Protein AF-A0A2V6Y9U4-F1 (afdb_monomer)

Mean predicted aligned error: 10.21 Å

Solvent-accessible surface area (backbone atoms only — not comparable to full-atom values): 4033 Å² total; per-residue (Å²): 115,57,90,69,43,101,49,56,68,68,59,50,53,36,56,76,65,64,74,53,93,76,55,71,67,60,50,52,53,50,21,64,66,72,74,48,56,78,69,76,77,51,65,88,88,68,78,76,75,73,80,72,77,76,77,77,80,79,127

pLDDT: mean 75.54, std 9.82, range [49.62, 87.12]

Foldseek 3Di:
DCVLQPDDPVRVVCVVVVVDDDDVVSLVSVCVSVVHDSVVVDDPPPDDDDPPPPPPPDD

Sequence (59 aa):
MAKRLVLSRSTLNRLESASQNTTLETLGQLCRVLRCGAGDLFEAGQVKLRPGRARGRRG

Secondary structure (DSSP, 8-state):
-TTTSSS-HHHHHHHHTT-S---HHHHHHHHHHHT--GGGGS-TT---PPPP-------

Nearest PDB structures (foldseek):
  6b9t-assembly1_B  TM=7.932E-01  e=1.897E-01  Nitrosopumilus maritimus SCM1
  6b9s-assembly3_F  TM=7.703E-01  e=4.846E-01  Nitrosopumilus maritimus SCM1
  6jq1-assembly1_A  TM=7.392E-01  e=4.532E-01  Deinococcus geothermalis DSM 11300
  5d4z-assembly6_Y  TM=7.038E-01  e=4.846E-01  Salmonella phage SPC32H
  3op9-assembly1_A  TM=6.859E-01  e=1.979E+00  Listeria innocua

Radius of gyration: 16.23 Å; Cα contacts (8 Å, |Δi|>4): 22; chains: 1; bounding box: 56×21×28 Å

Structure (mmCIF, N/CA/C/O backbone):
data_AF-A0A2V6Y9U4-F1
#
_entry.id   AF-A0A2V6Y9U4-F1
#
loop_
_atom_site.group_PDB
_atom_site.id
_atom_site.type_symbol
_atom_site.label_atom_id
_atom_site.label_alt_id
_atom_site.label_comp_id
_atom_site.label_asym_id
_atom_site.label_entity_id
_atom_site.label_seq_id
_atom_site.pdbx_PDB_ins_code
_atom_site.Cartn_x
_atom_site.Cartn_y
_atom_site.Cartn_z
_atom_site.occupancy
_atom_site.B_iso_or_equiv
_atom_site.auth_seq_id
_atom_site.auth_comp_id
_atom_site.auth_asym_id
_atom_site.auth_atom_id
_atom_site.pdbx_PDB_model_num
ATOM 1 N N . MET A 1 1 ? -14.327 3.326 1.801 1.00 49.62 1 MET A N 1
ATOM 2 C CA . MET A 1 1 ? -12.938 2.824 1.715 1.00 49.62 1 MET A CA 1
ATOM 3 C C . ME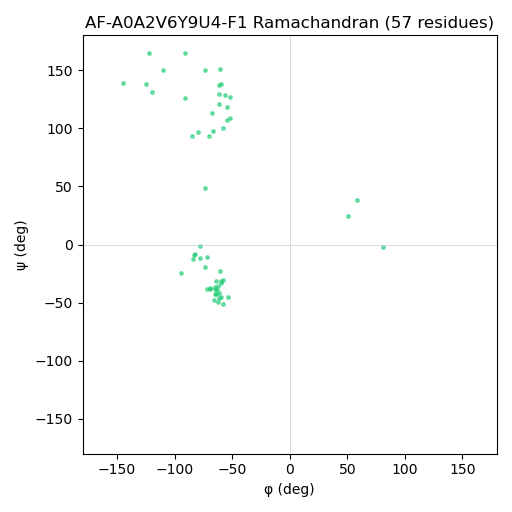T A 1 1 ? -12.465 2.171 3.017 1.00 49.62 1 MET A C 1
ATOM 5 O O . MET A 1 1 ? -12.292 0.961 3.034 1.00 49.62 1 MET A O 1
ATOM 9 N N . ALA A 1 2 ? -12.360 2.919 4.127 1.00 54.88 2 ALA A N 1
ATOM 10 C CA . ALA A 1 2 ? -11.799 2.431 5.400 1.00 54.88 2 ALA A CA 1
ATOM 11 C C . ALA A 1 2 ? -12.523 1.233 6.050 1.00 54.88 2 ALA A C 1
ATOM 13 O O . ALA A 1 2 ? -11.909 0.513 6.808 1.00 54.88 2 ALA A O 1
ATOM 14 N N . LYS A 1 3 ? -13.808 0.976 5.756 1.00 50.69 3 LYS A N 1
ATOM 15 C CA . LYS A 1 3 ? -14.513 -0.217 6.276 1.00 50.69 3 LYS A CA 1
ATOM 16 C C . LYS A 1 3 ? -14.095 -1.534 5.601 1.00 50.69 3 LYS A C 1
ATOM 18 O O . LYS A 1 3 ? -14.372 -2.593 6.143 1.00 50.69 3 LYS A O 1
ATOM 23 N N . ARG A 1 4 ? -13.481 -1.479 4.409 1.00 60.69 4 ARG A N 1
ATOM 24 C CA . ARG A 1 4 ? -12.995 -2.672 3.685 1.00 60.69 4 ARG A CA 1
ATOM 25 C C . ARG A 1 4 ? -11.521 -2.958 3.956 1.00 60.69 4 ARG A C 1
ATOM 27 O O . ARG A 1 4 ? -11.091 -4.095 3.823 1.00 60.69 4 ARG A O 1
ATOM 34 N N . LEU A 1 5 ? -10.767 -1.929 4.324 1.00 66.25 5 LEU A N 1
ATOM 35 C CA . LEU A 1 5 ? -9.379 -2.036 4.742 1.00 66.25 5 LEU A CA 1
ATOM 36 C C . LEU A 1 5 ? -9.368 -2.217 6.255 1.00 66.25 5 LEU A C 1
ATOM 38 O O . LEU A 1 5 ? -9.943 -1.400 6.959 1.00 66.25 5 LEU A O 1
ATOM 42 N N . VAL A 1 6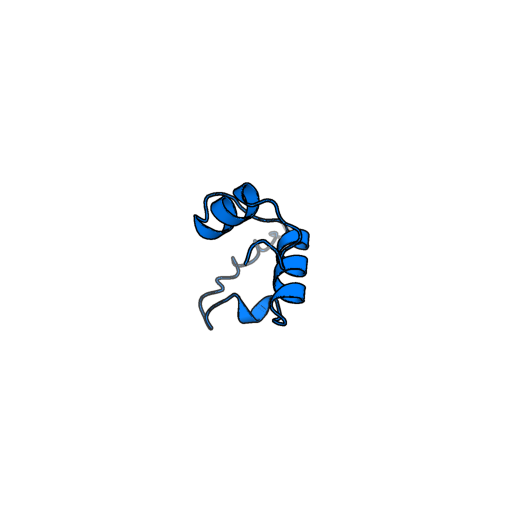 ? -8.717 -3.255 6.773 1.00 71.12 6 VAL A N 1
ATOM 43 C CA . VAL A 1 6 ? -8.513 -3.444 8.225 1.00 71.12 6 VAL A CA 1
ATOM 44 C C . VAL A 1 6 ? -7.442 -2.456 8.722 1.00 71.12 6 VAL A C 1
ATOM 46 O O . VAL A 1 6 ? -6.460 -2.819 9.352 1.00 71.12 6 VAL A O 1
ATOM 49 N N . LEU A 1 7 ? -7.578 -1.185 8.352 1.00 73.69 7 LEU A N 1
ATOM 50 C CA . LEU A 1 7 ? -6.646 -0.111 8.648 1.00 73.69 7 LEU A CA 1
ATOM 51 C C . LEU A 1 7 ? -7.410 1.003 9.341 1.00 73.69 7 LEU A C 1
ATOM 53 O O . LEU A 1 7 ? -8.521 1.371 8.950 1.00 73.69 7 LEU A O 1
ATOM 57 N N . SER A 1 8 ? -6.785 1.568 10.369 1.00 77.56 8 SER A N 1
ATOM 58 C CA . SER A 1 8 ? -7.331 2.746 11.024 1.00 77.56 8 SER A CA 1
ATOM 59 C C . SER A 1 8 ? -7.447 3.902 10.023 1.00 77.56 8 SER A C 1
ATOM 61 O O . SER A 1 8 ? -6.667 4.023 9.072 1.00 77.56 8 SER A O 1
ATOM 63 N N . ARG A 1 9 ? -8.415 4.793 10.246 1.00 77.00 9 ARG A N 1
ATOM 64 C CA . ARG A 1 9 ? -8.646 5.954 9.375 1.00 77.00 9 ARG A CA 1
ATOM 65 C C . ARG A 1 9 ? -7.416 6.869 9.300 1.00 77.00 9 ARG A C 1
ATOM 67 O O . ARG A 1 9 ? -7.142 7.434 8.251 1.00 77.00 9 ARG A O 1
ATOM 74 N N . SER A 1 10 ? -6.654 6.967 10.387 1.00 79.31 10 SER A N 1
ATOM 75 C CA . SER A 1 10 ? -5.385 7.695 10.462 1.00 79.31 10 SER A CA 1
ATOM 76 C C . SER A 1 10 ? -4.267 7.022 9.658 1.00 79.31 10 SER A C 1
ATOM 78 O O . SER A 1 10 ? -3.494 7.726 9.015 1.00 79.31 10 SER A O 1
ATOM 80 N N . THR A 1 11 ? -4.191 5.687 9.640 1.00 75.44 11 THR A N 1
ATOM 81 C CA . THR A 1 11 ? -3.253 4.946 8.774 1.00 75.44 11 THR A CA 1
ATOM 82 C C . THR A 1 11 ? -3.578 5.165 7.300 1.00 75.44 11 THR A C 1
ATOM 84 O O . THR A 1 11 ? -2.674 5.414 6.507 1.00 75.44 11 THR A O 1
ATOM 87 N N . LEU A 1 12 ? -4.866 5.134 6.944 1.00 77.06 12 LEU A N 1
ATOM 88 C CA 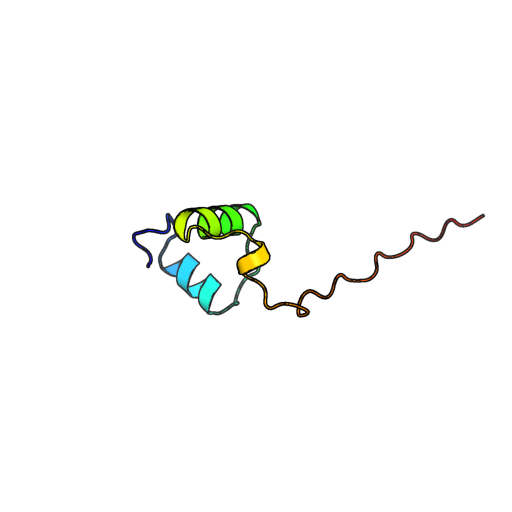. LEU A 1 12 ? -5.315 5.403 5.579 1.00 77.06 12 LEU A CA 1
ATOM 89 C C . LEU A 1 12 ? -4.937 6.824 5.131 1.00 77.06 12 LEU A C 1
ATOM 91 O O . LEU A 1 12 ? -4.344 6.992 4.074 1.00 77.06 12 LEU A O 1
ATOM 95 N N . ASN A 1 13 ? -5.178 7.827 5.978 1.00 81.12 13 ASN A N 1
ATOM 96 C CA . ASN A 1 13 ? -4.876 9.222 5.650 1.00 81.12 13 ASN A CA 1
ATOM 97 C C . ASN A 1 13 ? -3.369 9.460 5.417 1.00 81.12 13 ASN A C 1
ATOM 99 O O . ASN A 1 13 ? -2.971 10.240 4.558 1.00 81.12 13 ASN A O 1
ATOM 103 N N . ARG A 1 14 ? -2.509 8.765 6.175 1.00 79.25 14 ARG A N 1
ATOM 104 C CA . ARG A 1 14 ? -1.042 8.834 6.018 1.00 79.25 14 ARG A CA 1
ATOM 105 C C . ARG A 1 14 ? -0.561 8.181 4.724 1.00 79.25 14 ARG A C 1
ATOM 107 O O . ARG A 1 14 ? 0.369 8.685 4.100 1.00 79.25 14 ARG A O 1
ATOM 114 N N . LEU A 1 15 ? -1.196 7.073 4.344 1.00 80.88 15 LEU A N 1
ATOM 115 C CA . LEU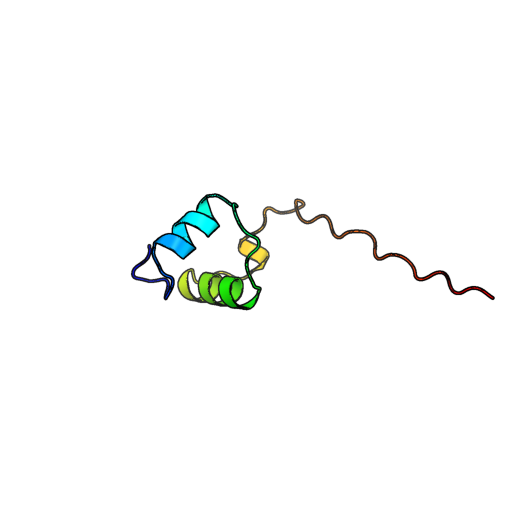 A 1 15 ? -0.973 6.391 3.071 1.00 80.88 15 LEU A CA 1
ATOM 116 C C . LEU A 1 15 ? -1.335 7.301 1.892 1.00 80.88 15 LEU A C 1
ATOM 118 O O . LEU A 1 15 ? -0.520 7.478 0.994 1.00 80.88 15 LEU A O 1
ATOM 122 N N . GLU A 1 16 ? -2.517 7.920 1.932 1.00 79.75 16 GLU A N 1
ATOM 123 C CA . GLU A 1 16 ? -2.986 8.836 0.883 1.00 79.75 16 GLU A CA 1
ATOM 124 C C . GLU A 1 16 ? -2.119 10.096 0.780 1.00 79.75 16 GLU A C 1
ATOM 126 O O . GLU A 1 16 ? -1.839 10.568 -0.316 1.00 79.75 16 GLU A O 1
ATO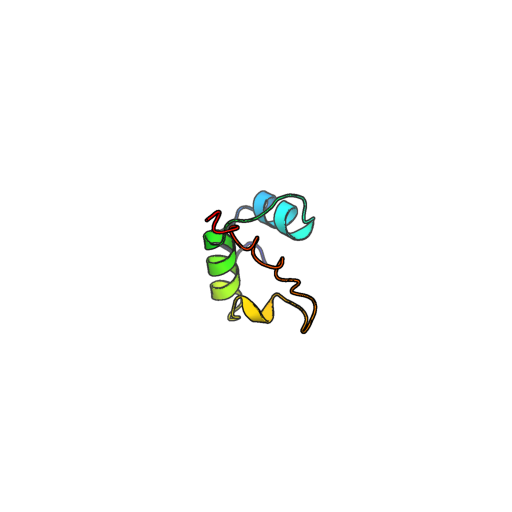M 131 N N . SER A 1 17 ? -1.629 10.613 1.911 1.00 81.88 17 SER A N 1
ATOM 132 C CA . SER A 1 17 ? -0.741 11.780 1.932 1.00 81.88 17 SER A CA 1
ATOM 133 C C . SER A 1 17 ? 0.713 11.463 1.550 1.00 81.88 17 SER A C 1
ATOM 135 O O . SER A 1 17 ? 1.544 12.372 1.591 1.00 81.88 17 SER A O 1
ATOM 137 N N . ALA A 1 18 ? 1.056 10.198 1.265 1.00 76.81 18 ALA A N 1
ATOM 138 C CA . ALA A 1 18 ? 2.431 9.727 1.055 1.00 76.81 18 ALA A CA 1
ATOM 139 C C . ALA A 1 18 ? 3.408 10.154 2.174 1.00 76.81 18 ALA A C 1
ATOM 141 O O . ALA A 1 18 ? 4.619 10.246 1.972 1.00 76.81 18 ALA A O 1
ATOM 142 N N . SER A 1 19 ? 2.890 10.416 3.379 1.00 76.69 19 SER A N 1
ATOM 143 C CA . SER A 1 19 ? 3.661 11.009 4.476 1.00 76.69 19 SER A CA 1
ATOM 144 C C . SER A 1 19 ? 4.563 9.992 5.178 1.00 76.69 19 SER A C 1
ATOM 146 O O . SER A 1 19 ? 5.371 10.359 6.029 1.00 76.69 19 SER A O 1
ATOM 148 N N . GLN A 1 20 ? 4.384 8.698 4.893 1.00 73.06 20 GLN A N 1
ATOM 149 C CA . GLN A 1 20 ? 5.138 7.613 5.507 1.00 73.06 20 GLN A CA 1
ATOM 150 C C . GLN A 1 20 ? 5.380 6.476 4.513 1.00 73.06 20 GLN A C 1
ATOM 152 O O . GLN A 1 20 ? 4.474 6.063 3.790 1.00 73.06 20 GLN A O 1
ATOM 157 N N . ASN A 1 21 ? 6.597 5.924 4.545 1.00 78.31 21 ASN A N 1
ATOM 158 C CA . ASN A 1 21 ? 6.879 4.639 3.915 1.00 78.31 21 ASN A CA 1
ATOM 159 C C . ASN A 1 21 ? 5.993 3.563 4.550 1.00 78.31 21 ASN A C 1
ATOM 161 O O . ASN A 1 21 ? 5.824 3.535 5.771 1.00 78.31 21 ASN A O 1
ATOM 165 N N . THR A 1 22 ? 5.448 2.669 3.731 1.00 78.75 22 THR A N 1
ATOM 166 C CA . THR A 1 22 ? 4.592 1.576 4.193 1.00 78.75 22 THR A CA 1
ATOM 167 C C . THR A 1 22 ? 5.262 0.223 4.052 1.00 78.75 22 THR A C 1
ATOM 169 O O . THR A 1 22 ? 6.141 0.017 3.216 1.00 78.75 22 THR A O 1
ATOM 172 N N . THR A 1 23 ? 4.892 -0.698 4.942 1.00 84.19 23 THR A N 1
ATOM 173 C CA . THR A 1 23 ? 5.446 -2.052 4.941 1.00 84.19 23 THR A CA 1
ATOM 174 C C . THR A 1 23 ? 4.863 -2.861 3.786 1.00 84.19 23 THR A C 1
ATOM 176 O O . THR A 1 23 ? 3.707 -2.671 3.403 1.00 84.19 23 THR A O 1
ATOM 179 N N . LEU A 1 24 ? 5.640 -3.821 3.271 1.00 84.69 24 LEU A N 1
ATOM 180 C CA . LEU A 1 24 ? 5.165 -4.769 2.255 1.00 84.69 24 LEU A CA 1
ATOM 181 C C . LEU A 1 24 ? 3.938 -5.562 2.729 1.00 84.69 24 LEU A C 1
ATOM 183 O O . LEU A 1 24 ? 3.081 -5.909 1.924 1.00 84.69 24 LEU A O 1
ATOM 187 N N . GLU A 1 25 ? 3.828 -5.807 4.034 1.00 84.44 25 GLU A N 1
ATOM 188 C CA . GLU A 1 25 ? 2.674 -6.479 4.630 1.00 84.44 25 GLU A CA 1
ATOM 189 C C . GLU A 1 25 ? 1.396 -5.637 4.495 1.00 84.44 25 GLU A C 1
ATOM 191 O O . GLU A 1 25 ? 0.377 -6.126 4.005 1.00 84.44 25 GLU A O 1
ATOM 196 N N . THR A 1 26 ? 1.474 -4.342 4.827 1.00 82.69 26 THR A N 1
ATOM 197 C CA . THR A 1 26 ? 0.358 -3.394 4.655 1.00 82.69 26 THR A CA 1
ATOM 198 C C . THR A 1 26 ? -0.024 -3.272 3.180 1.00 82.69 26 THR A C 1
ATOM 200 O O . THR A 1 26 ? -1.207 -3.283 2.837 1.00 82.69 26 THR A O 1
ATOM 203 N N . LEU A 1 27 ? 0.978 -3.207 2.296 1.00 84.75 27 LEU A N 1
ATOM 204 C CA . LEU A 1 27 ? 0.783 -3.181 0.846 1.00 84.75 27 LEU A CA 1
ATOM 205 C C . LEU A 1 27 ? 0.049 -4.441 0.355 1.00 84.75 27 LEU A C 1
ATOM 207 O O . LEU A 1 27 ? -0.911 -4.344 -0.402 1.00 84.75 27 LEU A O 1
ATOM 211 N N . GLY A 1 28 ? 0.444 -5.624 0.832 1.00 86.44 28 GLY A N 1
ATOM 212 C CA . GLY A 1 28 ? -0.208 -6.890 0.491 1.00 86.44 28 GLY A CA 1
ATOM 213 C C . GLY A 1 28 ? -1.664 -6.959 0.958 1.00 86.44 28 GLY A C 1
ATOM 214 O O . GLY A 1 28 ? -2.533 -7.438 0.225 1.00 86.44 28 GLY A O 1
ATOM 215 N N . GLN A 1 29 ? -1.961 -6.434 2.149 1.00 84.94 29 GLN A N 1
ATOM 216 C CA . GLN A 1 29 ? -3.336 -6.330 2.643 1.00 84.94 29 GLN A CA 1
ATOM 217 C C . GLN A 1 29 ? -4.187 -5.384 1.786 1.00 84.94 29 GLN A C 1
ATOM 219 O O . GLN A 1 29 ? -5.324 -5.726 1.450 1.00 84.94 29 GLN A O 1
ATOM 224 N N . LEU A 1 30 ? -3.634 -4.234 1.382 1.00 82.38 30 LEU A N 1
ATOM 225 C CA . LEU A 1 30 ? -4.28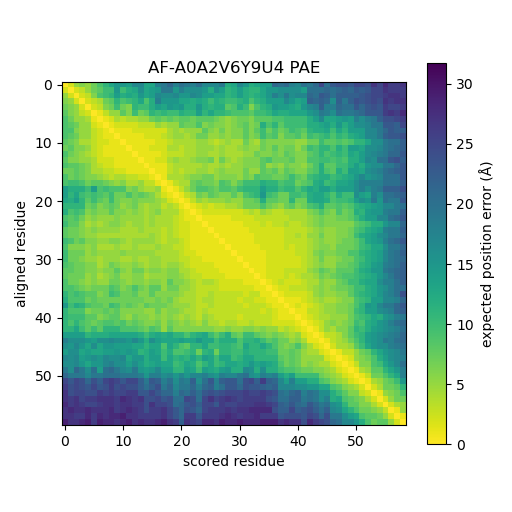6 -3.293 0.463 1.00 82.38 30 LEU A CA 1
ATOM 226 C C . LEU A 1 30 ? -4.632 -3.971 -0.868 1.00 82.38 30 LEU A C 1
ATOM 228 O O . LEU A 1 30 ? -5.796 -3.969 -1.272 1.00 82.38 30 LEU A O 1
ATOM 232 N N . CYS A 1 31 ? -3.653 -4.629 -1.489 1.00 86.75 31 CYS A N 1
ATOM 233 C CA . CYS A 1 31 ? -3.817 -5.386 -2.729 1.00 86.75 31 CYS A CA 1
ATOM 234 C C . CYS A 1 31 ? -4.944 -6.428 -2.632 1.00 86.75 31 CYS A C 1
ATOM 236 O O . CYS A 1 31 ? -5.818 -6.505 -3.498 1.00 86.75 31 CYS A O 1
ATOM 238 N N . ARG A 1 32 ? -5.004 -7.181 -1.526 1.00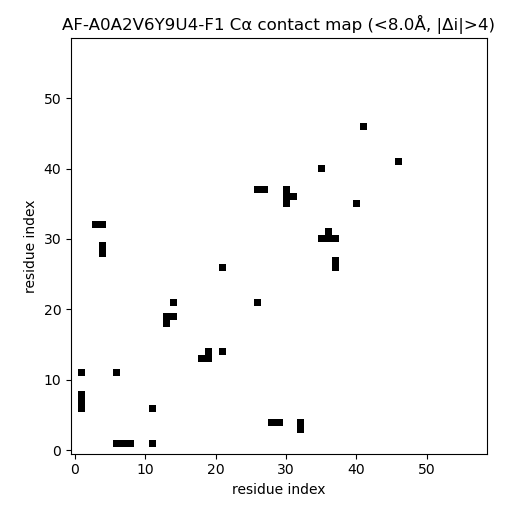 85.25 32 ARG A N 1
ATOM 239 C CA . ARG A 1 32 ? -6.029 -8.216 -1.312 1.00 85.25 32 ARG A CA 1
ATOM 240 C C . ARG A 1 32 ? -7.444 -7.645 -1.206 1.00 85.25 32 ARG A C 1
ATOM 242 O O . ARG A 1 32 ? -8.384 -8.242 -1.727 1.00 85.25 32 ARG A O 1
ATOM 249 N N . VAL A 1 33 ? -7.605 -6.494 -0.555 1.00 86.12 33 VAL A N 1
ATOM 250 C CA . VAL A 1 33 ? -8.907 -5.817 -0.415 1.00 86.12 33 VAL A CA 1
ATOM 251 C C . VAL A 1 33 ? -9.362 -5.195 -1.736 1.00 86.12 33 VAL A C 1
ATOM 253 O O . VAL A 1 33 ? -10.555 -5.237 -2.061 1.00 86.12 33 VAL A O 1
ATOM 256 N N . LEU A 1 34 ? -8.417 -4.632 -2.490 1.00 84.38 34 LEU A N 1
ATOM 257 C CA . LEU A 1 34 ? -8.653 -3.971 -3.775 1.00 84.38 34 LEU A CA 1
ATOM 258 C C . LEU A 1 34 ? -8.720 -4.949 -4.956 1.00 84.38 34 LEU A C 1
ATOM 260 O O . LEU A 1 34 ? -9.151 -4.554 -6.034 1.00 84.38 34 LEU A O 1
ATOM 264 N N . ARG A 1 35 ? -8.390 -6.229 -4.734 1.00 86.12 35 ARG A N 1
ATOM 265 C CA . ARG A 1 35 ? -8.332 -7.288 -5.757 1.00 86.12 35 ARG A CA 1
ATOM 266 C C . ARG A 1 35 ? -7.343 -6.955 -6.883 1.00 86.12 35 ARG A C 1
ATOM 268 O O . ARG A 1 35 ? -7.613 -7.260 -8.039 1.00 86.12 35 ARG A O 1
ATOM 275 N N . CYS A 1 36 ? -6.211 -6.356 -6.528 1.00 87.12 36 CYS A N 1
ATOM 276 C CA . CYS A 1 36 ? -5.099 -6.076 -7.432 1.00 87.12 36 CYS A CA 1
ATOM 277 C C . CYS A 1 36 ? -3.803 -6.724 -6.921 1.00 87.12 36 CYS A C 1
ATOM 279 O O . CYS A 1 36 ? -3.725 -7.170 -5.774 1.00 87.12 36 CYS A O 1
ATOM 281 N N . GLY A 1 37 ? -2.793 -6.817 -7.779 1.00 85.56 37 GLY A N 1
ATOM 282 C CA . GLY A 1 37 ? -1.425 -7.163 -7.415 1.00 85.56 37 GLY A CA 1
ATOM 283 C C . GLY A 1 37 ? -0.594 -5.920 -7.098 1.00 85.56 37 GLY A C 1
ATOM 284 O O . GLY A 1 37 ? -0.945 -4.802 -7.461 1.00 85.56 37 GLY A O 1
ATOM 285 N N . ALA A 1 38 ? 0.560 -6.108 -6.451 1.00 83.38 38 ALA A N 1
ATOM 286 C CA . ALA A 1 38 ? 1.466 -4.993 -6.158 1.00 83.38 38 ALA A CA 1
ATOM 287 C C . ALA A 1 38 ? 1.944 -4.274 -7.432 1.00 83.38 38 ALA A C 1
ATOM 289 O O . ALA A 1 38 ? 2.151 -3.070 -7.392 1.00 83.38 38 ALA A O 1
ATOM 290 N N . GLY A 1 39 ? 2.084 -4.989 -8.555 1.00 83.19 39 GLY A N 1
ATOM 291 C CA . GLY A 1 39 ? 2.454 -4.398 -9.846 1.00 83.19 39 GLY A CA 1
ATOM 292 C C . GLY A 1 39 ? 1.417 -3.413 -10.389 1.00 83.19 39 GLY A C 1
ATOM 293 O O . GLY A 1 39 ? 1.803 -2.419 -10.989 1.00 83.19 39 GLY A O 1
ATOM 294 N N . ASP A 1 40 ? 0.132 -3.630 -10.099 1.00 84.19 40 ASP A N 1
ATOM 295 C CA . ASP A 1 40 ? -0.960 -2.749 -10.535 1.00 84.19 40 ASP A CA 1
ATOM 296 C C . ASP A 1 40 ? -0.979 -1.410 -9.777 1.00 84.19 40 ASP A C 1
ATOM 298 O O . ASP A 1 40 ? -1.710 -0.496 -10.147 1.00 84.19 40 ASP A O 1
ATOM 302 N N . LEU A 1 41 ? -0.195 -1.285 -8.698 1.00 80.81 41 LEU A N 1
ATOM 303 C CA . LEU A 1 41 ? -0.048 -0.037 -7.942 1.00 80.81 41 LEU A CA 1
ATOM 304 C C . LEU A 1 41 ? 0.967 0.927 -8.568 1.00 80.81 41 LEU A C 1
ATOM 306 O O . LEU A 1 41 ? 1.106 2.052 -8.088 1.00 80.81 41 LEU A O 1
ATOM 310 N N . PHE A 1 42 ? 1.708 0.493 -9.589 1.00 83.56 42 PHE A N 1
ATOM 311 C CA . PHE A 1 42 ? 2.764 1.283 -10.208 1.00 83.56 42 PHE A CA 1
ATOM 312 C C . PHE A 1 42 ? 2.460 1.522 -11.683 1.00 83.56 42 PHE A C 1
ATOM 314 O O . PHE A 1 42 ? 2.196 0.594 -12.441 1.00 83.56 42 PHE A O 1
ATOM 321 N N . GLU A 1 43 ? 2.580 2.778 -12.103 1.00 83.00 43 GLU A N 1
ATOM 322 C CA . GLU A 1 43 ? 2.545 3.147 -13.515 1.00 83.00 43 GLU A CA 1
ATOM 323 C C . GLU A 1 43 ? 3.698 2.476 -14.277 1.00 83.00 43 GLU A C 1
ATOM 325 O O . 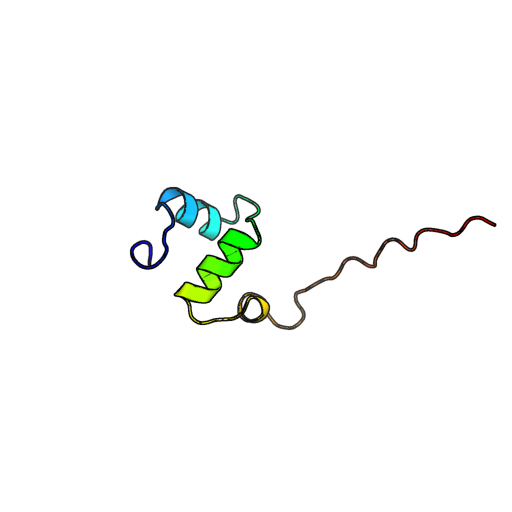GLU A 1 43 ? 4.852 2.438 -13.818 1.00 83.00 43 GLU A O 1
ATOM 330 N N . ALA A 1 44 ? 3.396 1.964 -15.471 1.00 77.19 44 ALA A N 1
ATOM 331 C CA . ALA A 1 44 ? 4.382 1.299 -16.310 1.00 77.19 44 ALA A CA 1
ATOM 332 C C . ALA A 1 44 ? 5.576 2.234 -16.590 1.00 77.19 44 ALA A C 1
ATOM 334 O O . ALA A 1 44 ? 5.418 3.384 -16.997 1.00 77.19 44 ALA A O 1
ATOM 335 N N . GLY A 1 45 ? 6.795 1.743 -16.350 1.00 74.12 45 GLY A N 1
ATOM 336 C CA . GLY A 1 45 ? 8.031 2.501 -16.578 1.00 74.12 45 GLY A CA 1
ATOM 337 C C . GLY A 1 45 ? 8.429 3.491 -15.472 1.00 74.12 45 GLY A C 1
ATOM 338 O O . GLY A 1 45 ? 9.506 4.078 -15.560 1.00 74.12 45 GLY A O 1
ATOM 339 N N . GLN A 1 46 ? 7.636 3.652 -14.405 1.00 74.56 46 GLN A N 1
ATOM 340 C CA . GLN A 1 46 ? 7.995 4.525 -13.272 1.00 74.56 46 GLN A CA 1
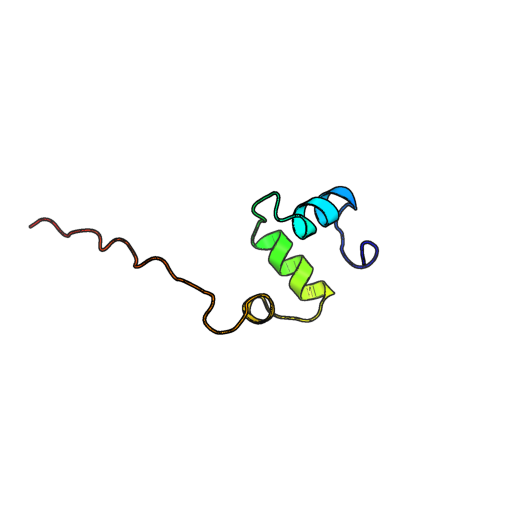ATOM 341 C C . GLN A 1 46 ? 8.897 3.839 -12.230 1.00 74.56 46 GLN A C 1
ATOM 343 O O . GLN A 1 46 ? 9.497 4.504 -11.382 1.00 74.56 46 GLN A O 1
ATOM 348 N N . VAL A 1 47 ? 9.049 2.511 -12.288 1.00 74.44 47 VAL A N 1
ATOM 349 C CA . VAL A 1 47 ? 9.884 1.769 -11.333 1.00 74.44 47 VAL A CA 1
ATOM 350 C C . VAL A 1 47 ? 11.361 1.893 -11.710 1.00 74.44 47 VAL A C 1
ATOM 352 O O . VAL A 1 47 ? 11.889 1.150 -12.536 1.00 74.44 47 VAL A O 1
ATOM 355 N N . LYS A 1 48 ? 12.061 2.828 -11.062 1.00 74.62 48 LYS A N 1
ATOM 356 C CA . LYS A 1 48 ? 13.523 2.938 -11.134 1.00 74.62 48 LYS A CA 1
ATOM 357 C C . LYS A 1 48 ? 14.162 2.010 -10.107 1.00 74.62 48 LYS A C 1
ATOM 359 O O . LYS A 1 48 ? 14.375 2.391 -8.956 1.00 74.62 48 LYS A O 1
ATOM 364 N N . LEU A 1 49 ? 14.500 0.793 -10.528 1.00 72.00 49 LEU A N 1
ATOM 365 C CA . LEU A 1 49 ? 15.402 -0.051 -9.748 1.00 72.00 49 LEU A CA 1
ATOM 366 C C . LEU A 1 49 ? 16.747 0.671 -9.651 1.00 72.00 49 LEU A C 1
ATOM 368 O O . LEU A 1 49 ? 17.359 1.004 -10.667 1.00 72.00 49 LEU A O 1
ATOM 372 N N . ARG A 1 50 ? 17.205 0.955 -8.426 1.00 74.44 50 ARG A N 1
ATOM 373 C CA . ARG A 1 50 ? 18.559 1.485 -8.257 1.00 74.44 50 ARG A CA 1
ATOM 374 C C . ARG A 1 50 ? 19.519 0.422 -8.791 1.00 74.44 50 ARG A C 1
ATOM 376 O O . ARG A 1 50 ? 19.381 -0.732 -8.376 1.00 74.44 50 ARG A O 1
ATOM 383 N N . PRO A 1 51 ? 20.465 0.773 -9.680 1.00 69.06 51 PRO A N 1
ATOM 384 C CA . PRO A 1 51 ? 21.467 -0.180 -10.124 1.00 69.06 51 PRO A CA 1
ATOM 385 C C . PRO A 1 51 ? 22.148 -0.721 -8.870 1.00 69.06 51 PRO A C 1
ATOM 387 O O . PRO A 1 51 ? 22.671 0.045 -8.053 1.00 69.06 51 PRO A O 1
ATOM 390 N N . GLY A 1 52 ? 22.022 -2.033 -8.662 1.00 67.44 52 GLY A N 1
ATOM 391 C CA . GLY A 1 52 ? 22.587 -2.701 -7.501 1.00 67.44 52 GLY A CA 1
ATOM 392 C C . GLY A 1 52 ? 24.056 -2.326 -7.417 1.00 67.44 52 GLY A C 1
ATOM 393 O O . GLY A 1 52 ? 24.774 -2.423 -8.412 1.00 67.44 52 GLY A O 1
ATOM 394 N N . ARG A 1 53 ? 24.494 -1.833 -6.254 1.00 64.62 53 ARG A N 1
ATOM 395 C CA . ARG A 1 53 ? 25.895 -1.491 -6.016 1.00 64.62 53 ARG A CA 1
ATOM 396 C C . ARG A 1 53 ? 26.701 -2.761 -6.267 1.00 64.62 53 ARG A C 1
ATOM 398 O O . ARG A 1 53 ? 26.710 -3.645 -5.414 1.00 64.62 53 ARG A O 1
ATOM 405 N N . ALA A 1 54 ? 27.315 -2.867 -7.447 1.00 63.88 54 ALA A N 1
ATOM 406 C CA . ALA A 1 54 ? 28.219 -3.950 -7.778 1.00 63.88 54 ALA A CA 1
ATOM 407 C C . ALA A 1 54 ? 29.281 -3.951 -6.682 1.00 63.88 54 ALA A C 1
ATOM 409 O O . ALA A 1 54 ? 30.059 -3.005 -6.536 1.00 63.88 54 ALA A O 1
ATOM 410 N N . ARG A 1 55 ? 29.208 -4.952 -5.806 1.00 62.50 55 ARG A N 1
ATOM 411 C CA . ARG A 1 55 ? 30.129 -5.118 -4.693 1.00 62.50 55 ARG A CA 1
ATOM 412 C C . ARG A 1 55 ? 31.470 -5.419 -5.346 1.00 62.50 55 ARG A C 1
ATOM 414 O O . ARG A 1 55 ? 31.683 -6.532 -5.813 1.00 62.50 55 ARG A O 1
ATOM 421 N N . GLY A 1 56 ? 32.302 -4.387 -5.480 1.00 58.78 56 GLY A N 1
ATOM 422 C CA . GLY A 1 56 ? 33.624 -4.484 -6.079 1.00 58.78 56 GLY A CA 1
ATOM 423 C C . GLY A 1 56 ? 34.385 -5.614 -5.406 1.00 58.78 56 GLY A C 1
ATOM 424 O O . GLY A 1 56 ? 34.736 -5.523 -4.230 1.00 58.78 56 GLY A O 1
ATOM 425 N N . ARG A 1 57 ? 34.577 -6.700 -6.151 1.00 61.28 57 ARG A N 1
ATOM 426 C CA . ARG A 1 57 ? 35.450 -7.808 -5.795 1.00 61.28 57 ARG A CA 1
ATOM 427 C C . ARG A 1 57 ? 36.868 -7.249 -5.919 1.00 61.28 57 ARG A C 1
ATOM 429 O O . ARG A 1 57 ? 37.385 -7.143 -7.024 1.00 61.28 57 ARG A O 1
ATOM 436 N N . ARG A 1 58 ? 37.427 -6.758 -4.809 1.00 55.19 58 ARG A N 1
ATOM 437 C CA . ARG A 1 58 ? 38.848 -6.403 -4.735 1.00 55.19 58 ARG A CA 1
ATOM 438 C C . ARG A 1 58 ? 39.631 -7.712 -4.827 1.00 55.19 58 ARG A C 1
ATOM 440 O O . ARG A 1 58 ? 39.449 -8.572 -3.965 1.00 55.19 58 ARG A O 1
ATOM 447 N N . GLY A 1 59 ? 40.361 -7.872 -5.928 1.00 58.75 59 GLY A N 1
ATOM 448 C CA . GLY A 1 59 ? 41.511 -8.771 -6.007 1.00 58.75 59 GLY A CA 1
ATOM 449 C C . GLY A 1 59 ? 42.718 -8.146 -5.328 1.00 58.75 59 GLY A C 1
ATOM 450 O O . GLY A 1 59 ? 42.671 -6.916 -5.078 1.00 58.75 59 GLY A O 1
#